Protein AF-A0A960K5T0-F1 (afdb_monomer_lite)

Foldseek 3Di:
DDDDDQCCQAQQVNVCVVPVVDPDPGHDPDDDDPDDVCVVVVVVCCVPPVVDDDADDADPDDPAGDGDDDPPDDPVNVVVSVVVNVVRRVVSVVVVD

Secondary structure (DSSP, 8-state):
--S--HHHHH-HHHHHHH-TT-S-SSS-S----SSHHHHHHHHHHHHHHS------PPP-S-SS----PPTT--HHHHHHHHHHHHHHHHHHHHHH-

Radius of gyration: 16.79 Å; chains: 1; bounding box: 44×22×43 Å

Structure (mmCIF, N/CA/C/O backbone):
data_AF-A0A960K5T0-F1
#
_entry.id   AF-A0A960K5T0-F1
#
loop_
_atom_site.group_PDB
_atom_site.id
_atom_site.type_symbol
_atom_site.label_atom_id
_atom_site.label_alt_id
_atom_site.label_comp_id
_atom_site.label_asym_id
_atom_site.label_entity_id
_atom_site.label_seq_id
_atom_site.pdbx_PDB_ins_code
_atom_site.Cartn_x
_atom_site.Cartn_y
_atom_site.Cartn_z
_atom_site.occupancy
_atom_site.B_iso_or_equiv
_atom_site.auth_seq_id
_atom_site.auth_comp_id
_atom_site.auth_asym_id
_atom_site.auth_atom_id
_atom_site.pdbx_PDB_model_num
ATOM 1 N N . ASP A 1 1 ? 14.074 3.538 -1.509 1.00 87.44 1 ASP A N 1
ATOM 2 C CA . ASP A 1 1 ? 14.794 4.256 -2.574 1.00 87.44 1 ASP A CA 1
ATOM 3 C C . ASP A 1 1 ? 13.819 5.187 -3.281 1.00 87.44 1 ASP A C 1
ATOM 5 O O . ASP A 1 1 ? 12.621 5.052 -3.044 1.00 87.44 1 ASP A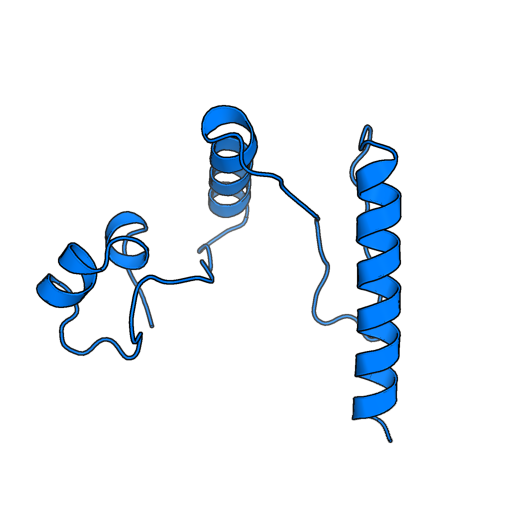 O 1
ATOM 9 N N . GLY A 1 2 ? 14.304 6.129 -4.081 1.00 84.56 2 GLY A N 1
ATOM 10 C CA . GLY A 1 2 ? 13.499 7.134 -4.790 1.00 84.56 2 GLY A CA 1
ATOM 11 C C . GLY A 1 2 ? 14.332 8.387 -5.074 1.00 84.56 2 GLY A C 1
ATOM 12 O O . GLY A 1 2 ? 15.444 8.505 -4.578 1.00 84.56 2 GLY A O 1
ATOM 13 N N . GLU A 1 3 ? 13.893 9.386 -5.830 1.00 88.88 3 GLU A N 1
ATOM 14 C CA . GLU A 1 3 ? 12.707 9.559 -6.676 1.00 88.88 3 GLU A CA 1
ATOM 15 C C . GLU A 1 3 ? 12.796 8.688 -7.942 1.00 88.88 3 GLU A C 1
ATOM 17 O O . GLU A 1 3 ? 13.863 8.578 -8.542 1.00 88.88 3 GLU A O 1
ATOM 22 N N . MET A 1 4 ? 11.697 8.059 -8.369 1.00 91.75 4 MET A N 1
ATOM 23 C CA . MET A 1 4 ? 11.690 7.216 -9.573 1.00 91.75 4 MET A CA 1
ATOM 24 C C . MET A 1 4 ? 10.309 7.142 -10.221 1.00 91.75 4 MET A C 1
ATOM 26 O O . MET A 1 4 ? 9.287 7.369 -9.569 1.00 91.75 4 MET A O 1
ATOM 30 N N . GLN A 1 5 ? 10.285 6.816 -11.513 1.00 93.56 5 GLN A N 1
ATOM 31 C CA . GLN A 1 5 ? 9.049 6.537 -12.239 1.00 93.56 5 GLN A CA 1
ATOM 32 C C . GLN A 1 5 ? 8.480 5.169 -11.829 1.00 93.56 5 GLN A C 1
ATOM 34 O O . GLN A 1 5 ? 9.203 4.295 -11.348 1.00 93.56 5 GLN A O 1
ATOM 39 N N . ALA A 1 6 ? 7.167 4.985 -11.990 1.00 93.69 6 ALA A N 1
ATOM 40 C CA . ALA A 1 6 ? 6.482 3.774 -11.536 1.00 93.69 6 ALA A CA 1
ATOM 41 C C . ALA A 1 6 ? 6.943 2.510 -12.281 1.00 93.69 6 ALA A C 1
ATOM 43 O O . ALA A 1 6 ? 7.083 1.465 -11.658 1.00 93.69 6 ALA A O 1
ATOM 44 N N . ASP A 1 7 ? 7.207 2.615 -13.582 1.00 93.25 7 ASP A N 1
ATOM 45 C CA . ASP A 1 7 ? 7.768 1.545 -14.415 1.00 93.25 7 ASP A CA 1
ATOM 46 C C . ASP A 1 7 ? 9.170 1.137 -13.946 1.00 93.25 7 ASP A C 1
ATOM 48 O O . ASP A 1 7 ? 9.423 -0.043 -13.730 1.00 93.25 7 ASP A O 1
ATOM 52 N N . THR A 1 8 ? 10.035 2.112 -13.659 1.00 94.25 8 THR A N 1
ATOM 53 C CA . THR A 1 8 ? 11.360 1.874 -13.070 1.00 94.25 8 THR A CA 1
ATOM 54 C C . THR A 1 8 ? 11.236 1.151 -11.729 1.00 94.25 8 THR A C 1
ATOM 56 O O . THR A 1 8 ? 11.994 0.228 -11.458 1.00 94.25 8 THR A O 1
ATOM 59 N N . ALA A 1 9 ? 10.274 1.540 -10.888 1.00 94.25 9 ALA A N 1
ATOM 60 C CA . ALA A 1 9 ? 10.091 0.934 -9.574 1.00 94.25 9 ALA A CA 1
ATOM 61 C C . ALA A 1 9 ? 9.664 -0.543 -9.646 1.00 94.25 9 ALA A C 1
ATOM 63 O O . ALA A 1 9 ? 10.087 -1.335 -8.806 1.00 94.25 9 ALA A O 1
ATOM 64 N N . ILE A 1 10 ? 8.820 -0.920 -10.612 1.00 93.31 10 ILE A N 1
ATOM 65 C CA . ILE A 1 10 ? 8.201 -2.257 -10.672 1.00 93.31 10 ILE A CA 1
ATOM 66 C C . ILE A 1 10 ? 8.860 -3.205 -11.682 1.00 93.31 10 ILE A C 1
ATOM 68 O O . ILE A 1 10 ? 8.664 -4.416 -11.590 1.00 93.31 10 ILE A O 1
ATOM 72 N N . GLU A 1 11 ? 9.633 -2.690 -12.638 1.00 94.06 11 GLU A N 1
ATOM 73 C CA . GLU A 1 11 ? 10.342 -3.500 -13.624 1.00 94.06 11 GLU A CA 1
ATOM 74 C C . GLU A 1 11 ? 11.827 -3.608 -13.269 1.00 94.06 11 GLU A C 1
ATOM 76 O O . GLU A 1 11 ? 12.610 -2.673 -13.430 1.00 94.06 11 GLU A O 1
ATOM 81 N N . GLU A 1 12 ? 12.240 -4.794 -12.819 1.00 91.00 12 GLU A N 1
ATOM 82 C CA . GLU A 1 12 ? 13.608 -5.039 -12.345 1.00 91.00 12 GLU A CA 1
ATOM 83 C C . GLU A 1 12 ? 14.683 -4.742 -13.403 1.00 91.00 12 GLU A C 1
ATOM 85 O O . GLU A 1 12 ? 15.782 -4.301 -13.063 1.00 91.00 12 GLU A O 1
ATOM 90 N N . ALA A 1 13 ? 14.375 -4.976 -14.683 1.00 91.56 13 ALA A N 1
ATOM 91 C CA . ALA A 1 13 ? 15.287 -4.688 -15.784 1.00 91.56 13 ALA A CA 1
ATOM 92 C C . ALA A 1 13 ? 15.578 -3.182 -15.889 1.00 91.56 13 ALA A C 1
ATOM 94 O O . ALA A 1 13 ? 16.745 -2.789 -15.879 1.00 91.56 13 ALA A O 1
ATOM 95 N N . ILE A 1 14 ? 14.529 -2.350 -15.891 1.00 92.88 14 ILE A N 1
ATOM 96 C CA . ILE A 1 14 ? 14.653 -0.886 -15.922 1.00 92.88 14 ILE A CA 1
ATOM 97 C C . ILE A 1 14 ? 15.329 -0.380 -14.645 1.00 92.88 14 ILE A C 1
ATOM 99 O O . ILE A 1 14 ? 16.201 0.487 -14.720 1.00 92.88 14 ILE A O 1
ATOM 103 N N . LEU A 1 15 ? 14.979 -0.942 -13.481 1.00 92.06 15 LEU A N 1
ATOM 104 C CA . LEU A 1 15 ? 15.581 -0.577 -12.198 1.00 92.06 15 LEU A CA 1
ATOM 105 C C . LEU A 1 15 ? 17.099 -0.780 -12.205 1.00 92.06 15 LEU A C 1
ATOM 107 O O . LEU A 1 15 ? 17.842 0.125 -11.838 1.00 92.06 15 LEU A O 1
ATOM 111 N N . LYS A 1 16 ? 17.568 -1.953 -12.646 1.00 90.12 16 LYS A N 1
ATOM 112 C CA . LYS A 1 16 ? 19.000 -2.284 -12.690 1.00 90.12 16 LYS A CA 1
ATOM 113 C C . LYS A 1 16 ? 19.768 -1.453 -13.715 1.00 90.12 16 LYS A C 1
ATOM 115 O O . LYS A 1 16 ? 20.937 -1.155 -13.484 1.00 90.12 16 LYS A O 1
ATOM 120 N N . GLU A 1 17 ? 19.129 -1.093 -14.826 1.00 91.19 17 GLU A N 1
ATOM 121 C CA . GLU A 1 17 ? 19.727 -0.240 -15.854 1.00 91.19 17 GLU A CA 1
ATOM 122 C C . GLU A 1 17 ? 19.823 1.225 -15.400 1.00 91.19 17 GLU A C 1
ATOM 124 O O . GLU A 1 17 ? 20.885 1.839 -15.504 1.00 91.19 17 GLU A O 1
ATOM 129 N N . SER A 1 18 ? 18.732 1.775 -14.862 1.00 87.44 18 SER A N 1
ATOM 130 C CA . SER A 1 18 ? 18.604 3.206 -14.555 1.00 87.44 18 SER A CA 1
ATOM 131 C C . SER A 1 18 ? 19.105 3.577 -13.155 1.00 87.44 18 SER A C 1
ATOM 133 O O . SER A 1 18 ? 19.591 4.687 -12.948 1.00 87.44 18 SER A O 1
ATOM 135 N N . PHE A 1 19 ? 19.015 2.652 -12.194 1.00 89.12 19 PHE A N 1
ATOM 136 C CA . PHE A 1 19 ? 19.403 2.832 -10.791 1.00 89.12 19 PHE A CA 1
ATOM 137 C C . PHE A 1 19 ? 20.292 1.669 -10.308 1.00 89.12 19 PHE A C 1
ATOM 139 O O . PHE A 1 19 ? 19.927 0.934 -9.387 1.00 89.12 19 PHE A O 1
ATOM 146 N N . PRO A 1 20 ? 21.504 1.492 -10.866 1.00 83.38 20 PRO A N 1
ATOM 147 C CA . PRO A 1 20 ? 22.386 0.379 -10.495 1.00 83.38 20 PRO A CA 1
ATOM 148 C C . PRO A 1 20 ? 22.895 0.450 -9.043 1.00 83.38 20 PRO A C 1
ATOM 150 O O . PRO A 1 20 ? 23.445 -0.519 -8.527 1.00 83.38 20 PRO A O 1
ATOM 153 N N . TRP A 1 21 ? 22.721 1.594 -8.381 1.00 87.31 21 TRP A N 1
ATOM 154 C CA . TRP A 1 21 ? 23.060 1.836 -6.974 1.00 87.31 21 TRP A CA 1
ATOM 155 C C . TRP A 1 21 ? 21.853 1.679 -6.037 1.00 87.31 21 TRP A C 1
ATOM 157 O O . TRP A 1 21 ? 21.957 1.996 -4.854 1.00 87.31 21 TRP A O 1
ATOM 167 N N . CYS A 1 22 ? 20.712 1.220 -6.559 1.00 89.38 22 CYS A N 1
ATOM 168 C CA . CYS A 1 22 ? 19.494 1.072 -5.785 1.00 89.38 22 CYS A CA 1
ATOM 169 C C . CYS A 1 22 ? 19.678 0.097 -4.613 1.00 89.38 22 CYS A C 1
ATOM 171 O O . CYS A 1 22 ? 20.276 -0.969 -4.759 1.00 89.38 22 CYS A O 1
ATOM 173 N N . HIS A 1 23 ? 19.112 0.433 -3.453 1.00 90.00 23 HIS A N 1
ATOM 174 C CA . HIS A 1 23 ? 19.088 -0.472 -2.297 1.00 90.00 23 HIS A CA 1
ATOM 175 C C . HIS A 1 23 ? 18.004 -1.557 -2.391 1.00 90.00 23 HIS A C 1
ATOM 177 O O . HIS A 1 23 ? 17.973 -2.464 -1.557 1.00 90.00 23 HIS A O 1
ATOM 183 N N . LEU A 1 24 ? 17.090 -1.463 -3.361 1.00 90.25 24 LEU A N 1
ATOM 184 C CA . LEU A 1 24 ? 16.081 -2.491 -3.588 1.00 90.25 24 LEU A CA 1
ATOM 185 C C . LEU A 1 24 ? 16.741 -3.738 -4.184 1.00 90.25 24 LEU A C 1
ATOM 187 O O . LEU A 1 24 ? 17.486 -3.669 -5.157 1.00 90.25 24 LEU A O 1
ATOM 191 N N . SER A 1 25 ? 16.428 -4.899 -3.614 1.00 86.31 25 SER A N 1
ATOM 192 C CA . SER A 1 25 ? 16.911 -6.200 -4.091 1.00 86.31 25 SER A CA 1
ATOM 193 C C . SER A 1 25 ? 16.089 -6.776 -5.253 1.00 86.31 25 SER A C 1
ATOM 195 O O . SER A 1 25 ? 16.400 -7.863 -5.736 1.00 86.31 25 SER A O 1
ATOM 197 N N . GLY A 1 26 ? 15.051 -6.064 -5.696 1.00 90.38 26 GLY A N 1
ATOM 198 C CA . GLY A 1 26 ? 14.125 -6.443 -6.760 1.00 90.38 26 GLY A CA 1
ATOM 199 C C . GLY A 1 26 ? 13.053 -5.362 -6.961 1.00 90.38 26 GLY A C 1
ATOM 200 O O . GLY A 1 26 ? 13.211 -4.257 -6.434 1.00 90.38 26 GLY A O 1
ATOM 201 N N . PRO A 1 27 ? 11.963 -5.662 -7.690 1.00 93.00 27 PRO A N 1
ATOM 202 C CA . PRO A 1 27 ? 10.838 -4.745 -7.856 1.00 93.00 27 PRO A CA 1
ATOM 203 C C . PRO A 1 27 ? 10.301 -4.205 -6.528 1.00 93.00 27 PRO A C 1
ATOM 205 O O . PRO A 1 27 ? 10.180 -4.938 -5.542 1.00 93.00 27 PRO A O 1
ATOM 208 N N . ALA A 1 28 ? 9.929 -2.928 -6.514 1.00 94.75 28 ALA A N 1
ATOM 209 C CA . ALA A 1 28 ? 9.276 -2.305 -5.377 1.00 94.75 28 ALA A CA 1
ATOM 210 C C . ALA A 1 28 ? 7.927 -2.982 -5.093 1.00 94.75 28 ALA A C 1
ATOM 212 O O . ALA A 1 28 ? 7.084 -3.143 -5.974 1.00 94.75 28 ALA A O 1
ATOM 213 N N . ASN A 1 29 ? 7.707 -3.332 -3.829 1.00 93.62 29 ASN A N 1
ATOM 214 C CA . ASN A 1 29 ? 6.441 -3.865 -3.320 1.00 93.62 29 ASN A CA 1
ATOM 215 C C . ASN A 1 29 ? 5.608 -2.810 -2.571 1.00 93.62 29 ASN A C 1
ATOM 217 O O . ASN A 1 29 ? 4.445 -3.050 -2.258 1.00 93.62 29 ASN A O 1
ATOM 221 N N . VAL A 1 30 ? 6.193 -1.643 -2.293 1.00 94.38 30 VAL A N 1
ATOM 222 C CA . VAL A 1 30 ? 5.536 -0.493 -1.671 1.00 94.38 30 VAL A CA 1
ATOM 223 C C . VAL A 1 30 ? 5.791 0.727 -2.543 1.00 94.38 30 VAL A C 1
ATOM 225 O O . VAL A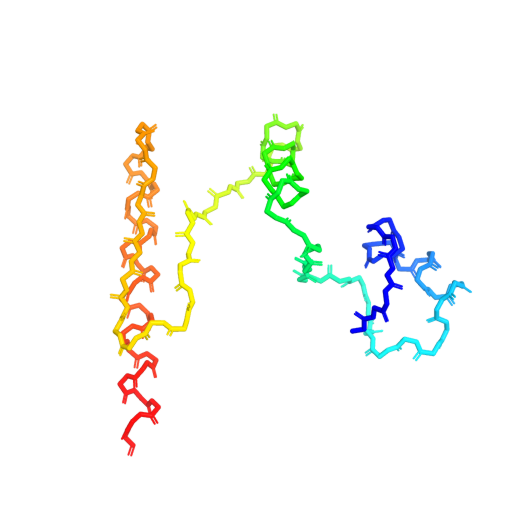 1 30 ? 6.940 1.087 -2.797 1.00 94.38 30 VAL A O 1
ATOM 228 N N . LEU A 1 31 ? 4.711 1.371 -2.983 1.00 95.44 31 LEU A N 1
ATOM 229 C CA . LEU A 1 31 ? 4.758 2.588 -3.788 1.00 95.44 31 LEU A CA 1
ATOM 230 C C . LEU A 1 31 ? 4.276 3.766 -2.943 1.00 95.44 31 LEU A C 1
ATOM 232 O O . LEU A 1 31 ? 3.120 3.808 -2.522 1.00 95.44 31 LEU A O 1
ATOM 236 N N . ILE A 1 32 ? 5.167 4.726 -2.697 1.00 95.31 32 ILE A N 1
ATOM 237 C CA . ILE A 1 32 ? 4.834 5.970 -2.001 1.00 95.31 32 ILE A CA 1
ATOM 238 C C . ILE A 1 32 ? 4.572 7.044 -3.051 1.00 95.31 32 ILE A C 1
ATOM 240 O O . ILE A 1 32 ? 5.457 7.400 -3.826 1.00 95.31 32 ILE A O 1
ATOM 244 N N . PHE A 1 33 ? 3.342 7.545 -3.082 1.00 96.50 33 PHE A N 1
ATOM 245 C CA . PHE A 1 33 ? 2.921 8.566 -4.034 1.00 96.50 33 PHE A CA 1
ATOM 246 C C . PHE A 1 33 ? 3.204 9.974 -3.499 1.00 96.50 33 PHE A C 1
ATOM 248 O O . PHE A 1 33 ? 3.111 10.197 -2.289 1.00 96.50 33 PHE A O 1
ATOM 255 N N . PRO A 1 34 ? 3.517 10.939 -4.382 1.00 96.12 34 PRO A N 1
ATOM 256 C CA . PRO A 1 34 ? 3.849 12.302 -3.974 1.00 96.12 34 PRO A CA 1
ATOM 257 C C . PRO A 1 34 ? 2.650 13.052 -3.383 1.00 96.12 34 PRO A C 1
ATOM 259 O O . PRO A 1 34 ? 2.834 13.964 -2.580 1.00 96.12 34 PRO A O 1
ATOM 262 N N . GLU A 1 35 ? 1.423 12.692 -3.775 1.00 97.06 35 GLU A N 1
ATOM 263 C CA . GLU A 1 35 ? 0.203 13.319 -3.276 1.00 97.06 35 GLU A CA 1
ATOM 264 C C . GLU A 1 35 ? -1.039 12.414 -3.431 1.00 97.06 35 GLU A C 1
ATOM 266 O O . GLU A 1 35 ? -0.990 11.328 -4.010 1.00 97.06 35 GLU A O 1
ATOM 271 N N . LEU A 1 36 ? -2.163 12.846 -2.853 1.00 95.25 36 LEU A N 1
ATOM 272 C CA . LEU A 1 36 ? -3.374 12.032 -2.717 1.00 95.25 36 LEU A CA 1
ATOM 273 C C . LEU A 1 36 ? -4.070 11.722 -4.054 1.00 95.25 36 LEU A C 1
ATOM 275 O O . LEU A 1 36 ? -4.658 10.653 -4.193 1.00 95.25 36 LEU A O 1
ATOM 279 N N . GLN A 1 37 ? -4.053 12.633 -5.025 1.00 97.62 37 GLN A N 1
ATOM 280 C CA . GLN A 1 37 ? -4.686 12.448 -6.333 1.00 97.62 37 GLN A CA 1
ATOM 281 C C . GLN A 1 37 ? -3.999 11.338 -7.128 1.00 97.62 37 GLN A C 1
ATOM 283 O O . GLN A 1 37 ? -4.682 10.446 -7.617 1.00 97.62 37 GLN A O 1
ATOM 288 N N . SER A 1 38 ? -2.671 11.336 -7.215 1.00 96.88 38 SER A N 1
ATOM 289 C CA . SER A 1 38 ? -1.881 10.310 -7.904 1.00 96.88 38 SER A CA 1
ATOM 290 C C . SER A 1 38 ? -2.045 8.956 -7.235 1.00 96.88 38 SER A C 1
ATOM 292 O O . SER A 1 38 ? -2.298 7.983 -7.942 1.00 96.88 38 SER A O 1
ATOM 294 N N . ALA A 1 39 ? -2.033 8.902 -5.898 1.00 95.12 39 ALA A N 1
ATOM 295 C CA . ALA A 1 39 ? -2.366 7.687 -5.160 1.00 95.12 39 ALA A CA 1
ATOM 296 C C . ALA A 1 39 ? -3.777 7.187 -5.515 1.00 95.12 39 ALA A C 1
ATOM 298 O O . ALA A 1 39 ? -3.945 6.040 -5.931 1.00 95.12 39 ALA A O 1
ATOM 299 N N . ASN A 1 40 ? -4.786 8.064 -5.410 1.00 93.38 40 ASN A N 1
ATOM 300 C CA . ASN A 1 40 ? -6.193 7.735 -5.645 1.00 93.38 40 ASN A CA 1
ATOM 301 C C . ASN A 1 40 ? -6.476 7.281 -7.077 1.00 93.38 40 ASN A C 1
ATOM 303 O O . ASN A 1 40 ? -7.264 6.360 -7.290 1.00 93.38 40 ASN A O 1
ATOM 307 N N . ILE A 1 41 ? -5.861 7.938 -8.059 1.00 95.44 41 ILE A N 1
ATOM 308 C CA . ILE A 1 41 ? -5.981 7.577 -9.469 1.00 95.44 41 ILE A CA 1
ATOM 309 C C . ILE A 1 41 ? -5.306 6.224 -9.696 1.00 95.44 41 ILE A C 1
ATOM 311 O O . ILE A 1 41 ? -5.945 5.319 -10.229 1.00 95.44 41 ILE A O 1
ATOM 315 N N . ALA A 1 42 ? -4.059 6.054 -9.251 1.00 95.31 42 ALA A N 1
ATOM 316 C CA . ALA A 1 42 ? -3.298 4.834 -9.488 1.00 95.31 42 ALA A CA 1
ATOM 317 C C . ALA A 1 42 ? -3.975 3.596 -8.885 1.00 95.31 42 ALA A C 1
ATOM 319 O O . ALA A 1 42 ? -4.214 2.631 -9.613 1.00 95.31 42 ALA A O 1
ATOM 320 N N . TYR A 1 43 ? -4.359 3.621 -7.601 1.00 92.31 43 TYR A N 1
ATOM 321 C CA . TYR A 1 43 ? -4.959 2.433 -6.979 1.00 92.31 43 TYR A CA 1
ATOM 322 C C . TYR A 1 43 ? -6.325 2.093 -7.593 1.00 92.31 43 TYR A C 1
ATOM 324 O O . TYR A 1 43 ? -6.621 0.918 -7.795 1.00 92.31 43 TYR A O 1
ATOM 332 N N . LYS A 1 44 ? -7.146 3.092 -7.961 1.00 91.44 44 LYS A N 1
ATOM 333 C CA . LYS A 1 44 ? -8.441 2.844 -8.621 1.00 91.44 44 LYS A CA 1
ATOM 334 C C . LYS A 1 44 ? -8.271 2.287 -10.028 1.00 91.44 44 LYS A C 1
ATOM 336 O O . LYS A 1 44 ? -9.056 1.428 -10.420 1.00 91.44 44 LYS A O 1
ATOM 341 N N . LEU A 1 45 ? -7.268 2.743 -10.782 1.00 94.69 45 LEU A N 1
ATOM 342 C CA . LEU A 1 45 ? -6.953 2.176 -12.094 1.00 94.69 45 LEU A CA 1
ATOM 343 C C . LEU A 1 45 ? -6.497 0.720 -11.965 1.00 94.69 45 LEU A C 1
ATOM 345 O O . LEU A 1 45 ? -7.016 -0.132 -12.677 1.00 94.69 45 LEU A O 1
ATOM 349 N N . ILE A 1 46 ? -5.597 0.420 -11.025 1.00 93.00 46 ILE A N 1
ATOM 350 C CA . ILE A 1 46 ? -5.128 -0.950 -10.770 1.00 93.00 46 ILE A CA 1
ATOM 351 C C . ILE A 1 46 ? -6.300 -1.847 -10.344 1.00 93.00 46 ILE A C 1
ATOM 353 O O . ILE A 1 46 ? -6.509 -2.908 -10.927 1.00 93.00 46 ILE A O 1
ATOM 357 N N . TRP A 1 47 ? -7.136 -1.386 -9.413 1.00 90.06 47 TRP A N 1
ATOM 358 C CA . TRP A 1 47 ? -8.321 -2.121 -8.968 1.00 90.06 47 TRP A CA 1
ATOM 359 C C . TRP A 1 47 ? -9.304 -2.395 -10.117 1.00 90.06 47 TRP A C 1
ATOM 361 O O . TRP A 1 47 ? -9.738 -3.527 -10.320 1.00 90.06 47 TRP A O 1
ATOM 371 N N . ARG A 1 48 ? -9.663 -1.370 -10.900 1.00 89.00 48 ARG A N 1
ATOM 372 C CA . ARG A 1 48 ? -10.732 -1.481 -11.906 1.00 89.00 48 ARG A CA 1
ATOM 373 C C . ARG A 1 48 ? -10.280 -2.076 -13.235 1.00 89.00 48 ARG A C 1
ATOM 375 O O . ARG A 1 48 ? -11.103 -2.697 -13.901 1.00 89.00 48 ARG A O 1
ATOM 382 N N . LEU A 1 49 ? -9.026 -1.871 -13.636 1.00 93.25 49 LEU A N 1
ATOM 383 C CA . LEU A 1 49 ? -8.519 -2.291 -14.948 1.00 93.25 49 LEU A CA 1
ATOM 384 C C . LEU A 1 49 ? -7.642 -3.539 -14.876 1.00 93.25 49 LEU A C 1
ATOM 386 O O . LEU A 1 49 ? -7.721 -4.371 -15.773 1.00 93.25 49 LEU A O 1
ATOM 390 N N . ALA A 1 50 ? -6.823 -3.685 -13.831 1.00 90.12 50 ALA A N 1
ATOM 391 C CA . ALA A 1 50 ? -5.923 -4.833 -13.700 1.00 90.12 50 ALA A CA 1
ATOM 392 C C . ALA A 1 50 ? -6.577 -6.032 -12.991 1.00 90.12 50 ALA A C 1
ATOM 394 O O . ALA A 1 50 ? -5.949 -7.079 -12.861 1.00 90.12 50 ALA A O 1
ATOM 395 N N . GLY A 1 51 ? -7.826 -5.889 -12.526 1.00 85.88 51 GLY A N 1
ATOM 396 C CA . GLY A 1 51 ? -8.537 -6.936 -11.787 1.00 85.88 51 GLY A CA 1
ATOM 397 C C . GLY A 1 51 ? -7.908 -7.253 -10.428 1.00 85.88 51 GLY A C 1
ATOM 398 O O . GLY A 1 51 ? -8.145 -8.327 -9.883 1.00 85.88 51 GLY A O 1
ATOM 399 N N . ALA A 1 52 ? -7.088 -6.343 -9.901 1.00 87.75 52 ALA A N 1
ATOM 400 C CA . ALA A 1 52 ? -6.487 -6.487 -8.586 1.00 87.75 52 ALA A CA 1
ATOM 401 C C . ALA A 1 52 ? -7.544 -6.304 -7.490 1.00 87.75 52 ALA A C 1
ATOM 403 O O . ALA A 1 52 ? -8.454 -5.487 -7.627 1.00 87.75 52 ALA A O 1
ATOM 404 N N . GLU A 1 53 ? -7.399 -7.020 -6.381 1.00 85.88 53 GLU A N 1
ATOM 405 C CA . GLU A 1 53 ? -8.206 -6.781 -5.186 1.00 85.88 53 GLU A CA 1
ATOM 406 C C . GLU A 1 53 ? -7.632 -5.594 -4.403 1.00 85.88 53 GLU A C 1
ATOM 408 O O . GLU A 1 53 ? -6.419 -5.484 -4.219 1.00 85.88 53 GLU A O 1
ATOM 413 N N . ALA A 1 54 ? -8.503 -4.688 -3.958 1.00 85.81 54 ALA A N 1
ATOM 414 C CA . ALA A 1 54 ? -8.123 -3.541 -3.146 1.00 85.81 54 ALA A CA 1
ATOM 415 C C . ALA A 1 54 ? -8.735 -3.681 -1.751 1.00 85.81 54 ALA A C 1
ATOM 417 O O . ALA A 1 54 ? -9.954 -3.717 -1.615 1.00 85.81 54 ALA A O 1
ATOM 418 N N . VAL A 1 55 ? -7.889 -3.715 -0.721 1.00 86.50 55 VAL A N 1
ATOM 419 C CA . VAL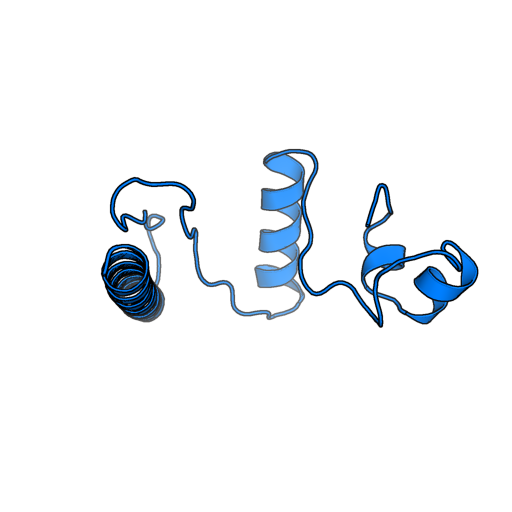 A 1 55 ? -8.312 -3.731 0.686 1.00 86.50 55 VAL A CA 1
ATOM 420 C C . VAL A 1 55 ? -7.915 -2.406 1.328 1.00 86.50 55 VAL A C 1
ATOM 422 O O . VAL A 1 55 ? -6.738 -2.044 1.333 1.00 86.50 55 VAL A O 1
ATOM 425 N N . GLY A 1 56 ? -8.888 -1.658 1.850 1.00 85.12 56 GLY A N 1
ATOM 426 C CA . GLY A 1 56 ? -8.636 -0.371 2.495 1.00 85.12 56 GLY A CA 1
ATOM 427 C C . GLY A 1 56 ? -9.817 0.605 2.443 1.00 85.12 56 GLY A C 1
ATOM 428 O O . GLY A 1 56 ? -10.911 0.232 2.018 1.00 85.12 56 GLY A O 1
ATOM 429 N N . PRO A 1 57 ? -9.599 1.869 2.857 1.00 89.88 57 PRO A N 1
ATOM 430 C CA . PRO A 1 57 ? -8.317 2.439 3.290 1.00 89.88 57 PRO A CA 1
ATOM 431 C C . PRO A 1 57 ? -7.887 1.988 4.700 1.00 89.88 57 PRO A C 1
ATOM 433 O O . PRO A 1 57 ? -8.671 2.024 5.648 1.00 89.88 57 PRO A O 1
ATOM 436 N N . VAL A 1 58 ? -6.608 1.626 4.851 1.00 91.69 58 VAL A N 1
ATOM 437 C CA . VAL A 1 58 ? -5.976 1.361 6.156 1.00 91.69 58 VAL A CA 1
ATOM 438 C C . VAL A 1 58 ? -5.347 2.655 6.673 1.00 91.69 58 VAL A C 1
ATOM 440 O O . VAL A 1 58 ? -4.556 3.293 5.979 1.00 91.69 58 VAL A O 1
ATOM 443 N N . LEU A 1 59 ? -5.711 3.061 7.889 1.00 92.25 59 LEU A N 1
ATOM 444 C CA . LEU A 1 59 ? -5.144 4.246 8.539 1.00 92.25 59 LEU A CA 1
ATOM 445 C C . LEU A 1 59 ? -3.923 3.868 9.376 1.00 92.25 59 LEU A C 1
ATOM 447 O O . LEU A 1 59 ? -3.998 2.960 10.196 1.00 92.25 59 LEU A O 1
ATOM 451 N N . LEU A 1 60 ? -2.837 4.624 9.218 1.00 90.50 60 LEU A N 1
ATOM 452 C CA . LEU A 1 60 ? -1.577 4.429 9.937 1.00 90.50 60 LEU A CA 1
ATOM 453 C C . LEU A 1 60 ? -1.302 5.601 10.893 1.00 90.50 60 LEU A C 1
ATOM 455 O O . LEU A 1 60 ? -1.759 6.721 10.667 1.00 90.50 60 LEU A O 1
ATOM 459 N N . GLY A 1 61 ? -0.534 5.352 11.959 1.00 88.06 61 GLY A N 1
ATOM 460 C CA . GLY A 1 61 ? -0.066 6.392 12.893 1.00 88.06 61 GLY A CA 1
ATOM 461 C C . GLY A 1 61 ? -1.070 6.823 13.972 1.00 88.06 61 GLY A C 1
ATOM 462 O O . GLY A 1 61 ? -0.827 7.789 14.696 1.00 88.06 61 GLY A O 1
ATOM 463 N N . MET A 1 62 ? -2.195 6.121 14.107 1.00 91.62 62 MET A N 1
ATOM 464 C CA . MET A 1 62 ? -3.195 6.388 15.144 1.00 91.62 62 MET A CA 1
ATOM 465 C C . MET A 1 62 ? -2.753 5.824 16.506 1.00 91.62 62 MET A C 1
ATOM 467 O O . MET A 1 62 ? -2.133 4.770 16.580 1.00 91.62 62 MET A O 1
ATOM 471 N N . ARG A 1 63 ? -3.130 6.482 17.616 1.00 91.62 63 ARG A N 1
ATOM 472 C CA . ARG A 1 63 ? -2.820 6.004 18.987 1.00 91.62 63 ARG A CA 1
ATOM 473 C C . ARG A 1 63 ? -3.499 4.672 19.338 1.00 91.62 63 ARG A C 1
ATOM 475 O O . ARG A 1 63 ? -3.054 3.972 20.239 1.00 91.62 63 ARG A O 1
ATOM 482 N N . LYS A 1 64 ? -4.628 4.376 18.701 1.00 93.12 64 LYS A N 1
ATOM 483 C CA . LYS A 1 64 ? -5.334 3.093 18.777 1.00 93.12 64 LYS A CA 1
ATOM 484 C C . LYS A 1 64 ? -5.766 2.704 17.360 1.00 93.12 64 LYS A C 1
ATOM 486 O O . LYS A 1 64 ? -6.026 3.628 16.582 1.00 93.12 64 LYS A O 1
ATOM 491 N N . PRO A 1 65 ? -5.897 1.406 17.046 1.00 94.44 65 PRO A N 1
ATOM 492 C CA . PRO A 1 65 ? -6.370 0.955 15.743 1.00 94.44 65 PRO A CA 1
ATOM 493 C C . PRO A 1 65 ? -7.783 1.462 15.482 1.00 94.44 65 PRO A C 1
ATOM 495 O O . PRO A 1 65 ? -8.719 1.188 16.235 1.00 94.44 65 PRO A O 1
ATOM 498 N N . VAL A 1 66 ? -7.910 2.275 14.442 1.00 93.94 66 VAL A N 1
ATOM 499 C CA . VAL A 1 66 ? -9.176 2.816 13.954 1.00 93.94 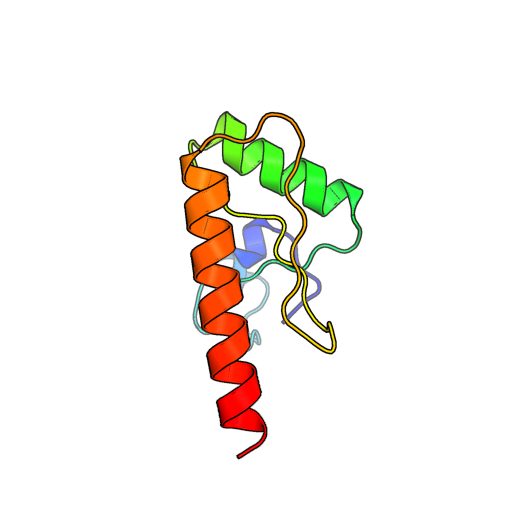66 VAL A CA 1
ATOM 500 C C . VAL A 1 66 ? -9.042 2.920 12.446 1.00 93.94 66 VAL A C 1
ATOM 502 O O . VAL A 1 66 ? -8.090 3.524 11.953 1.00 93.94 66 VAL A O 1
ATOM 505 N N . HIS A 1 67 ? -10.008 2.375 11.716 1.00 94.31 67 HIS A N 1
ATOM 506 C CA . HIS A 1 67 ? -10.070 2.480 10.262 1.00 94.31 67 HIS A CA 1
ATOM 507 C C . HIS A 1 67 ? -11.431 3.002 9.816 1.00 94.31 67 HIS A C 1
ATOM 509 O O . HIS A 1 67 ? -12.407 2.973 10.569 1.00 94.31 67 HIS A O 1
ATOM 515 N N . VAL A 1 68 ? -11.479 3.506 8.587 1.00 90.81 68 VAL A N 1
ATOM 516 C CA . VAL A 1 68 ? -12.682 4.081 7.987 1.00 90.81 68 VAL A CA 1
ATOM 517 C C . VAL A 1 68 ? -13.039 3.256 6.762 1.00 90.81 68 VAL A C 1
ATOM 519 O O . VAL A 1 68 ? -12.169 2.907 5.973 1.00 90.81 68 VAL A O 1
ATOM 522 N N . LEU A 1 69 ? -14.325 2.961 6.610 1.00 89.19 69 LEU A N 1
ATOM 523 C CA . LEU A 1 69 ? -14.862 2.279 5.441 1.00 89.19 69 LEU A CA 1
ATOM 524 C C . LEU A 1 69 ? -15.475 3.297 4.482 1.00 89.19 69 LEU A C 1
ATOM 526 O O . LEU A 1 69 ? -16.110 4.268 4.910 1.00 89.19 69 LEU A O 1
ATOM 530 N N . GLU A 1 70 ? -15.311 3.063 3.183 1.00 85.06 70 GLU A N 1
ATOM 531 C CA . GLU A 1 70 ? -16.035 3.827 2.173 1.00 85.06 70 GLU A CA 1
ATOM 532 C C . GLU A 1 70 ? -17.525 3.446 2.160 1.00 85.06 70 GLU A C 1
ATOM 534 O O . GLU A 1 70 ? -17.950 2.395 2.644 1.00 85.06 70 GLU A O 1
ATOM 539 N N . ARG A 1 71 ? -18.363 4.330 1.611 1.00 85.94 71 ARG A N 1
ATOM 540 C CA . ARG A 1 71 ? -19.785 4.020 1.425 1.00 85.94 71 ARG A CA 1
ATOM 541 C C . ARG A 1 71 ? -19.941 3.057 0.253 1.00 85.94 71 ARG A C 1
ATOM 543 O O . ARG A 1 71 ? -19.397 3.318 -0.814 1.00 85.94 71 ARG A O 1
ATOM 550 N N . GLY A 1 72 ? -20.759 2.021 0.430 1.00 83.31 72 GLY A N 1
ATOM 551 C CA . GLY A 1 72 ? -21.048 1.048 -0.629 1.00 83.31 72 GLY A CA 1
ATOM 552 C C . GLY A 1 72 ? -19.977 -0.031 -0.804 1.00 83.31 72 GLY A C 1
ATOM 553 O O . GLY A 1 72 ? -19.902 -0.609 -1.880 1.00 83.31 72 GLY A O 1
ATOM 554 N N . VAL A 1 73 ? -19.159 -0.272 0.225 1.00 85.81 73 VAL A N 1
ATOM 555 C CA . VAL A 1 73 ? -18.252 -1.429 0.283 1.00 85.81 73 VAL A CA 1
ATOM 556 C C . VAL A 1 73 ? -19.029 -2.732 0.469 1.00 85.81 73 VAL A C 1
ATOM 558 O O . VAL A 1 73 ? -20.134 -2.735 1.023 1.00 85.81 73 VAL A O 1
ATOM 561 N N . GLU A 1 74 ? -18.436 -3.836 0.029 1.00 88.69 74 GLU A N 1
ATOM 562 C CA . GLU A 1 74 ? -19.016 -5.166 0.173 1.00 88.69 74 GLU A CA 1
ATOM 563 C C . GLU A 1 74 ? -18.851 -5.685 1.607 1.00 88.69 74 GLU A C 1
ATOM 565 O O . GLU A 1 74 ? -17.993 -5.240 2.373 1.00 88.69 74 GLU A O 1
ATOM 570 N N . VAL A 1 75 ? -19.660 -6.676 1.992 1.00 92.25 75 VAL A N 1
ATOM 571 C CA . VAL A 1 75 ? -19.563 -7.295 3.329 1.00 92.25 75 VAL A CA 1
ATOM 572 C C . VAL A 1 75 ? -18.169 -7.883 3.573 1.00 92.25 75 VAL A C 1
ATOM 574 O O . VAL A 1 75 ? -17.657 -7.800 4.689 1.00 92.25 75 VAL A O 1
ATOM 577 N N . SER A 1 76 ? -17.538 -8.440 2.537 1.00 91.12 76 SER A N 1
ATOM 578 C CA . SER A 1 76 ? -16.166 -8.955 2.600 1.00 91.12 76 SER A CA 1
ATOM 579 C C . SER A 1 76 ? -15.160 -7.885 3.015 1.00 91.12 76 SER A C 1
ATOM 581 O O . SER A 1 76 ? -14.300 -8.160 3.846 1.00 91.12 76 SER A O 1
ATOM 583 N N . ASP A 1 77 ? -15.307 -6.654 2.522 1.00 89.56 77 ASP A N 1
ATOM 584 C CA . ASP A 1 77 ? -14.400 -5.549 2.844 1.00 89.56 77 ASP A CA 1
ATOM 585 C C . ASP A 1 77 ? -14.506 -5.169 4.323 1.00 89.56 77 ASP A C 1
ATOM 587 O O . ASP A 1 77 ? -13.500 -4.917 4.987 1.00 89.56 77 ASP A O 1
ATOM 591 N N . ILE A 1 78 ? -15.726 -5.194 4.871 1.00 92.44 78 ILE A N 1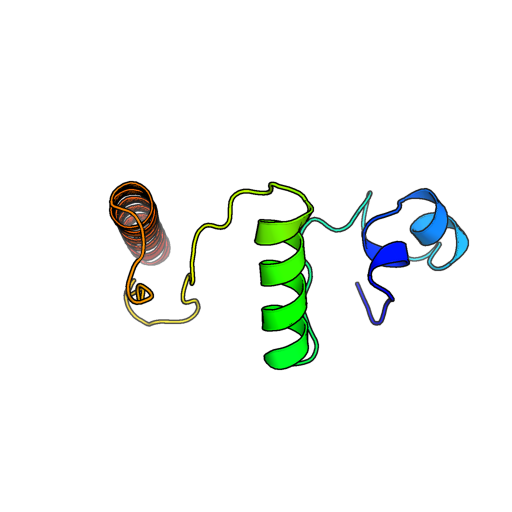
ATOM 592 C CA . ILE A 1 78 ? -15.977 -4.943 6.295 1.00 92.44 78 ILE A CA 1
ATOM 593 C C . ILE A 1 78 ? -15.271 -6.001 7.150 1.00 92.44 78 ILE A C 1
ATOM 595 O O . ILE A 1 78 ? -14.609 -5.657 8.131 1.00 92.44 78 ILE A O 1
ATOM 599 N N . VAL A 1 79 ? -15.392 -7.280 6.780 1.00 94.06 79 VAL A N 1
ATOM 600 C CA . VAL A 1 79 ? -14.744 -8.386 7.502 1.00 94.06 79 VAL A CA 1
ATOM 601 C C . VAL A 1 79 ? -13.221 -8.279 7.408 1.00 94.06 79 VAL A C 1
ATOM 603 O O . VAL A 1 79 ? -12.547 -8.384 8.433 1.00 94.06 79 VAL A O 1
ATOM 606 N N . ASN A 1 80 ? -12.683 -8.004 6.218 1.00 93.00 80 ASN A N 1
ATOM 607 C CA . ASN A 1 80 ? -11.246 -7.840 5.995 1.00 93.00 80 ASN A CA 1
ATOM 608 C C . ASN A 1 80 ? -10.679 -6.687 6.837 1.00 93.00 80 ASN 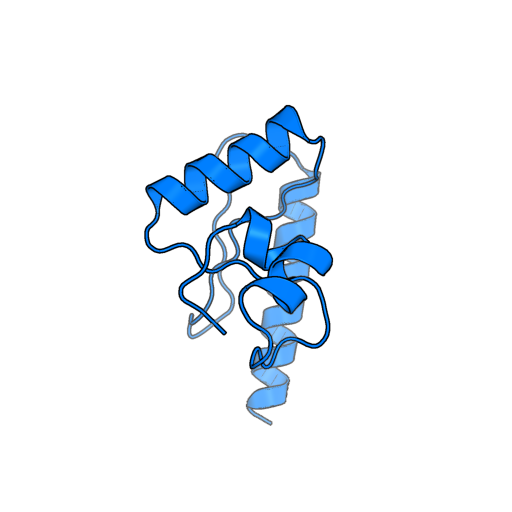A C 1
ATOM 610 O O . ASN A 1 80 ? -9.686 -6.859 7.542 1.00 93.00 80 ASN A O 1
ATOM 614 N N . MET A 1 81 ? -11.348 -5.532 6.844 1.00 94.56 81 MET A N 1
ATOM 615 C CA . MET A 1 81 ? -10.908 -4.374 7.626 1.00 94.56 81 MET A CA 1
ATOM 616 C C . MET A 1 81 ? -11.046 -4.582 9.135 1.00 94.56 81 MET A C 1
ATOM 618 O O . MET A 1 81 ? -10.214 -4.090 9.899 1.00 94.56 81 MET A O 1
ATOM 622 N N . ALA A 1 82 ? -12.060 -5.327 9.585 1.00 94.81 82 ALA A N 1
ATOM 623 C CA . ALA A 1 82 ? -12.176 -5.715 10.986 1.00 94.81 82 ALA A CA 1
ATOM 624 C C . ALA A 1 82 ? -11.027 -6.643 11.408 1.00 94.81 82 ALA A C 1
ATOM 626 O O . ALA A 1 82 ? -10.455 -6.446 12.478 1.00 94.81 82 ALA A O 1
ATOM 627 N N . ALA A 1 83 ? -10.656 -7.609 10.561 1.00 95.56 83 ALA A N 1
ATOM 628 C CA . ALA A 1 83 ? -9.526 -8.497 10.817 1.00 95.56 83 ALA A CA 1
ATOM 629 C C . ALA A 1 83 ? -8.201 -7.722 10.907 1.00 95.56 83 ALA A C 1
ATOM 631 O O . ALA A 1 83 ? -7.457 -7.920 11.864 1.00 95.56 83 ALA A O 1
ATOM 632 N N . ILE A 1 84 ? -7.951 -6.789 9.979 1.00 95.12 84 ILE A N 1
ATOM 633 C CA . ILE A 1 84 ? -6.770 -5.908 10.018 1.00 95.12 84 ILE A CA 1
ATOM 634 C C . ILE A 1 84 ? -6.736 -5.101 11.324 1.00 95.12 84 ILE A C 1
ATOM 636 O O . ILE A 1 84 ? -5.730 -5.114 12.022 1.00 95.12 84 ILE A O 1
ATOM 640 N N . CYS A 1 85 ? -7.858 -4.487 11.716 1.00 95.50 85 CYS A N 1
ATOM 641 C CA . CYS A 1 85 ? -7.950 -3.701 12.952 1.00 95.50 85 CYS A CA 1
ATOM 642 C C . CYS A 1 85 ? -7.616 -4.524 14.213 1.00 95.50 85 CYS A C 1
ATOM 644 O O . CYS A 1 85 ? -7.000 -4.016 15.152 1.00 95.50 85 CYS A O 1
ATOM 646 N N . VAL A 1 86 ? -8.026 -5.799 14.247 1.00 96.38 86 VAL A N 1
ATOM 647 C CA . VAL A 1 86 ? -7.709 -6.717 15.353 1.00 96.38 86 VAL A CA 1
ATOM 648 C C . VAL A 1 86 ? -6.215 -7.022 15.399 1.00 96.38 86 VAL A C 1
ATOM 650 O O . VAL A 1 86 ? -5.635 -6.971 16.482 1.00 96.38 86 VAL A O 1
ATOM 653 N N . VAL A 1 87 ? -5.592 -7.302 14.252 1.00 95.44 87 VAL A N 1
ATOM 654 C CA . VAL A 1 87 ? -4.143 -7.547 14.172 1.00 95.44 87 VAL A CA 1
ATOM 655 C C . VAL A 1 87 ? -3.368 -6.309 14.627 1.00 95.44 87 VAL A C 1
ATOM 657 O O . VAL A 1 87 ? -2.519 -6.417 15.508 1.00 95.44 87 VAL A O 1
ATOM 660 N N . ASP A 1 88 ? -3.733 -5.123 14.137 1.00 94.94 88 ASP A N 1
ATOM 661 C CA . ASP A 1 88 ? -3.118 -3.857 14.552 1.00 94.94 88 ASP A CA 1
ATOM 662 C C . ASP A 1 88 ? -3.221 -3.632 16.073 1.00 94.94 88 ASP A C 1
ATOM 664 O O . ASP A 1 88 ? -2.308 -3.082 16.693 1.00 94.94 88 ASP A O 1
ATOM 668 N N . ALA A 1 89 ? -4.323 -4.060 16.702 1.00 95.06 89 ALA A N 1
ATOM 669 C CA . ALA A 1 89 ? -4.500 -3.961 18.152 1.00 95.06 89 ALA A CA 1
ATOM 670 C C . ALA A 1 89 ? -3.548 -4.877 18.920 1.00 95.06 89 ALA A C 1
ATOM 672 O O . ALA A 1 89 ? -2.978 -4.452 19.925 1.00 95.06 89 ALA A O 1
ATOM 673 N N . GLN A 1 90 ? -3.379 -6.108 18.440 1.00 96.19 90 GLN A N 1
ATOM 674 C CA . GLN A 1 90 ? -2.496 -7.102 19.044 1.00 96.19 90 GLN A CA 1
ATOM 675 C C . GLN A 1 90 ? -1.025 -6.692 18.916 1.00 96.19 90 GLN A C 1
ATOM 677 O O . GLN A 1 90 ? -0.287 -6.754 19.898 1.00 96.19 90 GLN A O 1
ATOM 682 N N . GLU A 1 91 ? -0.615 -6.209 17.742 1.00 94.12 91 GLU A N 1
ATOM 683 C CA . GLU A 1 91 ? 0.745 -5.712 17.499 1.00 94.12 91 GLU A CA 1
ATOM 684 C C . GLU A 1 91 ? 1.062 -4.495 18.379 1.00 94.12 91 GLU A C 1
ATOM 686 O O . GLU A 1 91 ? 2.130 -4.421 18.990 1.00 94.12 91 GLU A O 1
ATOM 691 N N . LEU A 1 92 ? 0.114 -3.558 18.516 1.00 91.94 92 LEU A N 1
ATOM 692 C CA . LEU A 1 92 ? 0.282 -2.401 19.395 1.00 91.94 92 LEU A CA 1
ATOM 693 C C . LEU A 1 92 ? 0.420 -2.812 20.867 1.00 91.94 92 LEU A C 1
ATOM 695 O O . LEU A 1 92 ? 1.235 -2.234 21.581 1.00 91.94 92 LEU A O 1
ATOM 699 N N . GLU A 1 93 ? -0.364 -3.788 21.333 1.00 91.38 93 GLU A N 1
ATOM 700 C CA . GLU A 1 93 ? -0.254 -4.316 22.697 1.00 91.38 93 GLU A CA 1
ATOM 701 C C . GLU A 1 93 ? 1.103 -4.995 22.924 1.00 91.38 93 GLU A C 1
ATOM 703 O O . GLU A 1 93 ? 1.769 -4.698 23.916 1.00 91.38 93 GLU A O 1
ATOM 708 N N . SER A 1 94 ? 1.560 -5.817 21.972 1.00 91.88 94 SER A N 1
ATOM 709 C CA . SER A 1 94 ? 2.865 -6.484 22.042 1.00 91.88 94 SER A CA 1
ATOM 710 C C . SER A 1 94 ? 4.046 -5.512 21.999 1.00 91.88 94 SER A C 1
ATOM 712 O O . SER A 1 94 ? 5.087 -5.804 22.578 1.00 91.88 94 SER A O 1
ATOM 714 N N . ALA A 1 95 ? 3.928 -4.377 21.307 1.00 87.19 95 ALA A N 1
ATOM 715 C CA . ALA A 1 95 ? 4.981 -3.362 21.263 1.00 87.19 95 ALA A CA 1
ATOM 716 C C . ALA A 1 95 ? 5.084 -2.545 22.566 1.00 87.19 95 ALA A C 1
ATOM 718 O O . ALA A 1 95 ? 6.089 -1.870 22.795 1.00 87.19 95 ALA A O 1
ATOM 719 N N . LEU A 1 96 ? 4.033 -2.564 23.394 1.00 82.50 96 LEU A N 1
ATOM 720 C CA . LEU A 1 96 ? 3.962 -1.855 24.675 1.00 82.50 96 LEU A CA 1
ATOM 721 C C . LEU A 1 96 ? 4.351 -2.732 25.878 1.00 82.50 96 LEU A C 1
ATOM 723 O O . LEU A 1 96 ? 4.578 -2.178 26.957 1.00 82.50 96 LEU A O 1
ATOM 727 N N . SER A 1 97 ? 4.395 -4.058 25.710 1.00 70.12 97 SER A N 1
ATOM 728 C CA . SER A 1 97 ? 4.808 -5.048 26.720 1.00 70.12 97 SER A CA 1
ATOM 729 C C . SER A 1 97 ? 6.308 -5.317 26.701 1.00 70.12 97 SER A C 1
ATOM 731 O O . SER A 1 97 ? 6.899 -5.394 27.802 1.00 70.12 97 SER A O 1
#

Sequence (97 aa):
DGEMQADTAIEEAILKESFPWCHLSGPANVLIFPELQSANIAYKLIWRLAGAEAVGPVLLGMRKPVHVLERGVEVSDIVNMAAICVVDAQELESALS

pLDDT: mean 91.37, std 4.15, range [70.12, 97.62]